Protein AF-A0A952ZHG7-F1 (afdb_monomer_lite)

Secondary structure (DSSP, 8-state):
-------HHHHHTTSSS--GGG--PPPTTHHHHHHHHTT---------HHHHHHHHHHHHHHTS-HHHHHHHHHHHHHHHHHHHHHHHHHHTT-TT--TT-PPPPPPPP-----------------------

Foldseek 3Di:
DDDDDPDPVCVVVVVPPVDPVPDDDDDPCVVVVVCVVVVHDDDDDDDDPVVLVVLCVVCVVVVHHSVVVVVVVVVVVVVVVVVVVVVVVVVVPPPPPPPDDDDDDDDDDDDDDDDDDDDDDDDDDDDDDDDD

Sequence (132 aa):
MDKISGTEDAWDTRQIGADEEYVARVAPNLEQQIDESLGLQMISIRLDRTLIEAFKAIGKFHGIGYQPLMRDVLKRFAERELLGIVQGLVAGQNPDDEPGAPVPPPPAAKRVRKDAAPRAGGRKPQGVKKAA

pLDDT: mean 75.93, std 20.27, range [39.66, 97.5]

Structure (mmCIF, N/CA/C/O backbone):
data_AF-A0A952ZHG7-F1
#
_entry.id   AF-A0A952ZHG7-F1
#
loop_
_atom_site.group_PDB
_atom_site.id
_atom_site.type_symbol
_atom_site.label_atom_id
_atom_site.label_alt_id
_atom_site.label_comp_id
_atom_site.label_asym_id
_atom_site.label_entity_id
_atom_site.label_seq_id
_atom_site.pdbx_PDB_ins_code
_atom_site.Cartn_x
_atom_site.Cartn_y
_atom_site.Cartn_z
_atom_site.occupancy
_atom_site.B_iso_or_equiv
_atom_site.auth_seq_id
_atom_site.auth_comp_id
_atom_site.auth_asym_id
_atom_site.auth_atom_id
_atom_site.pdbx_PDB_model_num
ATOM 1 N N . MET A 1 1 ? -34.878 -12.621 31.732 1.00 43.84 1 MET A N 1
ATOM 2 C CA . MET A 1 1 ? -34.019 -12.099 30.653 1.00 43.84 1 MET A CA 1
ATOM 3 C C . MET A 1 1 ? -34.893 -11.265 29.741 1.00 43.84 1 MET A C 1
ATOM 5 O O . MET A 1 1 ? -35.584 -11.822 28.893 1.00 43.84 1 MET A O 1
ATOM 9 N N . ASP A 1 2 ? -34.931 -9.958 29.978 1.00 62.38 2 ASP A N 1
ATOM 10 C CA . ASP A 1 2 ? -35.610 -9.022 29.086 1.00 62.38 2 ASP A CA 1
ATOM 11 C C . ASP A 1 2 ? -34.773 -8.850 27.819 1.00 62.38 2 ASP A C 1
ATOM 13 O O . ASP A 1 2 ? -33.568 -8.608 27.864 1.00 62.38 2 ASP A O 1
ATOM 17 N N . LYS A 1 3 ? -35.407 -9.070 26.670 1.00 69.81 3 LYS A N 1
ATOM 18 C CA . LYS A 1 3 ? -34.766 -8.995 25.361 1.00 69.81 3 LYS A CA 1
ATOM 19 C C . LYS A 1 3 ? -34.649 -7.524 24.963 1.00 69.81 3 LYS A C 1
ATOM 21 O O . LYS A 1 3 ? -35.656 -6.908 24.629 1.00 69.81 3 LYS A O 1
ATOM 26 N N . ILE A 1 4 ? -33.436 -6.977 24.984 1.00 71.69 4 ILE A N 1
ATOM 27 C CA . ILE A 1 4 ? -33.162 -5.616 24.504 1.00 71.69 4 ILE A CA 1
ATOM 28 C C . ILE A 1 4 ? -33.282 -5.620 22.972 1.00 71.69 4 ILE A C 1
ATOM 30 O O . ILE A 1 4 ? -32.664 -6.445 22.294 1.00 71.69 4 ILE A O 1
ATOM 34 N N . SER A 1 5 ? -34.116 -4.744 22.410 1.00 69.88 5 SER A N 1
ATOM 35 C CA . SER A 1 5 ? -34.221 -4.570 20.960 1.00 69.88 5 SER A CA 1
ATOM 36 C C . SER A 1 5 ? -32.965 -3.878 20.432 1.00 69.88 5 SER A C 1
ATOM 38 O O . SER A 1 5 ? -32.560 -2.845 20.957 1.00 69.88 5 SER A O 1
ATOM 40 N N . GLY A 1 6 ? -32.349 -4.432 19.384 1.00 78.75 6 GLY A N 1
ATOM 41 C CA . GLY A 1 6 ? -31.162 -3.867 18.726 1.00 78.75 6 GLY A CA 1
ATOM 42 C C . GLY A 1 6 ? -31.466 -2.631 17.872 1.00 78.75 6 GLY A C 1
ATOM 43 O O . GLY A 1 6 ? -31.153 -2.613 16.688 1.00 78.75 6 GLY A O 1
ATOM 44 N N . THR A 1 7 ? -32.144 -1.643 18.450 1.00 83.88 7 THR A N 1
ATOM 45 C CA . THR A 1 7 ? -32.464 -0.336 17.858 1.00 83.88 7 THR A CA 1
ATOM 46 C C . THR A 1 7 ? -31.278 0.630 17.980 1.00 83.88 7 THR A C 1
ATOM 48 O O . THR A 1 7 ? -30.480 0.501 18.904 1.00 83.88 7 THR A O 1
ATOM 51 N N . GLU A 1 8 ? -31.164 1.611 17.077 1.00 78.94 8 GLU A N 1
ATOM 52 C CA . GLU A 1 8 ? -30.072 2.611 17.077 1.00 78.94 8 GLU A CA 1
ATOM 53 C C . GLU A 1 8 ? -29.992 3.390 18.402 1.00 78.94 8 GLU A C 1
ATOM 55 O O . GLU A 1 8 ? -28.921 3.470 19.002 1.00 78.94 8 GLU A O 1
ATOM 60 N N . ASP A 1 9 ? -31.137 3.813 18.947 1.00 83.31 9 ASP A N 1
ATOM 61 C CA . ASP A 1 9 ? -31.219 4.493 20.249 1.00 83.31 9 ASP A CA 1
ATOM 62 C C . ASP A 1 9 ? -30.607 3.677 21.407 1.00 83.31 9 ASP A C 1
ATOM 64 O O . ASP A 1 9 ? -30.088 4.243 22.372 1.00 83.31 9 ASP A O 1
ATOM 68 N N . ALA A 1 10 ? -30.637 2.339 21.339 1.00 82.00 10 ALA A N 1
ATOM 69 C CA . ALA A 1 10 ? -30.064 1.479 22.377 1.00 82.00 10 ALA A CA 1
ATOM 70 C C . ALA A 1 10 ? -28.523 1.499 22.355 1.00 82.00 10 ALA A C 1
ATOM 72 O O . ALA A 1 10 ? -27.892 1.387 23.411 1.00 82.00 10 ALA A O 1
ATOM 73 N N . TRP A 1 11 ? -27.911 1.681 21.177 1.00 82.06 11 TRP A N 1
ATOM 74 C CA . TRP A 1 11 ? -26.464 1.885 21.036 1.00 82.06 11 TRP A CA 1
ATOM 75 C C . TRP A 1 11 ? -26.049 3.265 21.556 1.00 82.06 11 TRP A C 1
ATOM 77 O O . TRP A 1 11 ? -25.103 3.361 22.340 1.00 82.06 11 TRP A O 1
ATOM 87 N N . ASP A 1 12 ? -26.787 4.318 21.189 1.00 84.44 12 ASP A N 1
ATOM 88 C CA . ASP A 1 12 ? -26.479 5.700 21.587 1.00 84.44 12 ASP A CA 1
ATOM 89 C C . ASP A 1 12 ? -26.633 5.926 23.095 1.00 84.44 12 ASP A C 1
ATOM 91 O O . ASP A 1 12 ? -25.839 6.630 23.726 1.00 84.44 12 ASP A O 1
ATOM 95 N N . THR A 1 13 ? -27.616 5.265 23.707 1.00 86.19 13 THR A N 1
ATOM 96 C CA . THR A 1 13 ? -27.825 5.286 25.163 1.00 86.19 13 THR A CA 1
ATOM 97 C C . THR A 1 13 ? -26.928 4.311 25.924 1.00 86.19 13 THR A C 1
ATOM 99 O O . THR A 1 13 ? -27.016 4.243 27.151 1.00 86.19 13 THR A O 1
ATOM 102 N N . ARG A 1 14 ? -26.040 3.581 25.229 1.00 81.75 14 ARG A N 1
ATOM 103 C CA . ARG A 1 14 ? -25.137 2.569 25.802 1.00 81.75 14 ARG A CA 1
ATOM 104 C C . ARG A 1 14 ? -25.852 1.434 26.544 1.00 81.75 14 ARG A C 1
ATOM 106 O O . ARG A 1 14 ? -25.250 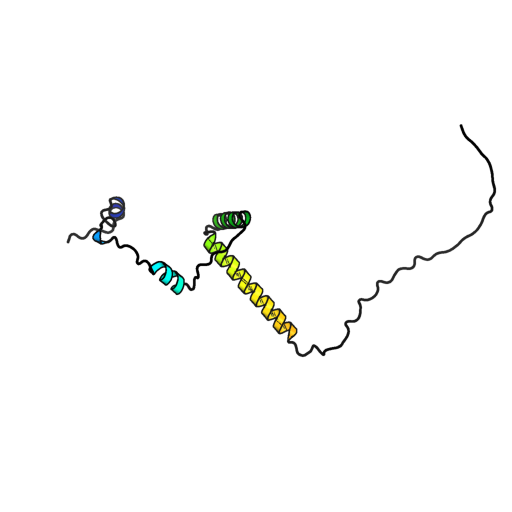0.781 27.391 1.00 81.75 14 ARG A O 1
ATOM 113 N N . GLN A 1 15 ? -27.115 1.160 26.218 1.00 82.88 15 GLN A N 1
ATOM 114 C CA . GLN A 1 15 ? -27.820 -0.023 26.729 1.00 82.88 15 GLN A CA 1
ATOM 115 C C . GLN A 1 15 ? -27.238 -1.326 26.167 1.00 82.88 15 GLN A C 1
ATOM 117 O O . GLN A 1 15 ? -27.389 -2.384 26.771 1.00 82.88 15 GLN A O 1
ATOM 122 N N . ILE A 1 16 ? -26.555 -1.246 25.025 1.00 80.75 16 ILE A N 1
ATOM 123 C CA . ILE A 1 16 ? -25.809 -2.338 24.399 1.00 80.75 16 ILE A CA 1
ATOM 124 C C . ILE A 1 16 ? -24.360 -1.905 24.153 1.00 80.75 16 ILE A C 1
ATOM 126 O O . ILE A 1 16 ? -24.083 -0.745 23.855 1.00 80.75 16 ILE A O 1
ATOM 130 N N . GLY A 1 17 ? -23.421 -2.840 24.320 1.00 78.25 17 GLY A N 1
ATOM 131 C CA . GLY A 1 17 ? -21.989 -2.622 24.074 1.00 78.25 17 GLY A CA 1
ATOM 132 C C . GLY A 1 17 ? -21.193 -1.951 25.203 1.00 78.25 17 GLY A C 1
ATOM 133 O O . GLY A 1 17 ? -19.980 -1.826 25.066 1.00 78.25 17 GLY A O 1
ATOM 134 N N . ALA A 1 18 ? -21.831 -1.543 26.306 1.00 83.38 18 ALA A N 1
ATOM 135 C CA . ALA A 1 18 ? -21.153 -0.960 27.476 1.00 83.38 18 ALA A CA 1
ATOM 136 C C . ALA A 1 18 ? -21.041 -1.910 28.679 1.00 83.38 18 ALA A C 1
ATOM 138 O O . ALA A 1 18 ? -20.554 -1.511 29.734 1.00 83.38 18 ALA A O 1
ATOM 139 N N . ASP A 1 19 ? -21.505 -3.145 28.526 1.00 82.81 19 ASP A N 1
ATOM 140 C CA . ASP A 1 19 ? -21.446 -4.159 29.568 1.00 82.81 19 ASP A CA 1
ATOM 141 C C . ASP A 1 19 ? -20.048 -4.800 29.609 1.00 82.81 19 ASP A C 1
ATOM 143 O O . ASP A 1 19 ? -19.548 -5.314 28.602 1.00 82.81 19 ASP A O 1
ATOM 147 N N . GLU A 1 20 ? -19.417 -4.733 30.785 1.00 80.69 20 GLU A N 1
ATOM 148 C CA . GLU A 1 20 ? -18.072 -5.248 31.051 1.00 80.69 20 GLU A CA 1
ATOM 149 C C . GLU A 1 20 ? -17.968 -6.763 30.825 1.00 80.69 20 GLU A C 1
ATOM 151 O O . GLU A 1 20 ? -16.887 -7.240 30.482 1.00 80.69 20 GLU A O 1
ATOM 156 N N . GLU A 1 21 ? -19.074 -7.514 30.929 1.00 82.00 21 GLU A N 1
ATOM 157 C CA . GLU A 1 21 ? -19.104 -8.961 30.665 1.00 82.00 21 GLU A CA 1
ATOM 158 C C . GLU A 1 21 ? -18.685 -9.301 29.222 1.00 82.00 21 GLU A C 1
ATOM 160 O O . GLU A 1 21 ? -18.096 -10.353 28.967 1.00 82.00 21 GLU A O 1
ATOM 165 N N . TYR A 1 22 ? -18.915 -8.386 28.275 1.00 80.06 22 TYR A N 1
ATOM 166 C CA . TYR A 1 22 ? -18.576 -8.568 26.859 1.00 80.06 22 TYR A CA 1
ATOM 167 C C . TYR A 1 22 ? -17.248 -7.902 26.464 1.00 80.06 22 TYR A C 1
ATOM 169 O O . TYR A 1 22 ? -16.855 -7.943 25.294 1.00 80.06 22 TYR A O 1
ATOM 177 N N . VAL A 1 23 ? -16.530 -7.301 27.419 1.00 81.94 23 VAL A N 1
ATOM 178 C CA . VAL A 1 23 ? -15.227 -6.668 27.190 1.00 81.94 23 VAL A CA 1
ATOM 179 C C . VAL A 1 23 ? -14.116 -7.692 27.419 1.00 81.94 23 VAL A C 1
ATOM 181 O O . VAL A 1 23 ? -13.713 -7.971 28.544 1.00 81.94 23 VAL A O 1
ATOM 184 N N . ALA A 1 24 ? -13.563 -8.233 26.334 1.00 81.12 24 ALA A N 1
ATOM 185 C CA . ALA A 1 24 ? -12.407 -9.125 26.393 1.00 81.12 24 ALA A CA 1
ATOM 186 C C . ALA A 1 24 ? -11.143 -8.432 25.871 1.00 81.12 24 ALA A C 1
ATOM 188 O O . ALA A 1 24 ? -11.132 -7.834 24.792 1.00 81.12 24 ALA A O 1
ATOM 189 N N . ARG A 1 25 ? -10.035 -8.558 26.613 1.00 82.19 25 ARG A N 1
ATOM 190 C CA . ARG A 1 25 ? -8.721 -8.163 26.096 1.00 82.19 25 ARG A CA 1
ATOM 191 C C . ARG A 1 25 ? -8.343 -9.110 24.961 1.00 82.19 25 ARG A C 1
ATOM 193 O O . ARG A 1 25 ? -8.329 -10.326 25.138 1.00 82.19 25 ARG A O 1
ATOM 200 N N . VAL A 1 26 ? -7.986 -8.533 23.819 1.00 83.50 26 VAL A N 1
ATOM 201 C CA . VAL A 1 26 ? -7.480 -9.285 22.670 1.00 83.50 26 VAL A CA 1
ATOM 202 C C . VAL A 1 26 ? -6.259 -10.114 23.077 1.00 83.50 26 VAL A C 1
ATOM 204 O O . VAL A 1 26 ? -5.386 -9.634 23.809 1.00 83.50 26 VAL A O 1
ATOM 207 N N . ALA A 1 27 ? -6.204 -11.362 22.605 1.00 87.56 27 ALA A N 1
ATOM 208 C CA . ALA A 1 27 ? -5.064 -12.235 22.839 1.00 87.56 27 ALA A CA 1
ATOM 209 C C . ALA A 1 27 ? -3.785 -11.597 22.262 1.00 87.56 27 ALA A C 1
ATOM 211 O O . ALA A 1 27 ? -3.807 -11.085 21.142 1.00 87.56 27 ALA A O 1
ATOM 212 N N . PRO A 1 28 ? -2.654 -11.642 22.985 1.00 80.69 28 PRO A N 1
ATOM 213 C CA . PRO A 1 28 ? -1.434 -10.942 22.583 1.00 80.69 28 PRO A CA 1
ATOM 214 C C . PRO A 1 28 ? -0.837 -11.436 21.255 1.00 80.69 28 PRO A C 1
ATOM 216 O O . PRO A 1 28 ? -0.035 -10.730 20.657 1.00 80.69 28 PRO A O 1
ATOM 219 N N . ASN A 1 29 ? -1.219 -12.627 20.785 1.00 88.06 29 ASN A N 1
ATOM 220 C CA . ASN A 1 29 ? -0.766 -13.213 19.523 1.00 88.06 29 ASN A CA 1
ATOM 221 C C . ASN A 1 29 ? -1.768 -13.058 18.367 1.00 88.06 29 ASN A C 1
ATOM 223 O O . ASN A 1 29 ? -1.468 -13.503 17.262 1.00 88.06 29 ASN A O 1
ATOM 227 N N . LEU A 1 30 ? -2.946 -12.464 18.593 1.00 88.75 30 LEU A N 1
ATOM 228 C CA . LEU A 1 30 ? -3.967 -12.374 17.548 1.00 88.75 30 LEU A CA 1
ATOM 229 C C . LEU A 1 30 ? -3.474 -11.546 16.354 1.00 88.75 30 LEU A C 1
ATOM 231 O O . LEU A 1 30 ? -3.719 -11.917 15.214 1.00 88.75 30 LEU A O 1
ATOM 235 N N . GLU A 1 31 ? -2.734 -10.465 16.609 1.00 85.31 31 GLU A N 1
ATOM 236 C CA . GLU A 1 31 ? -2.141 -9.629 15.558 1.00 85.31 31 GLU A CA 1
ATOM 237 C C . GLU A 1 31 ? -1.188 -10.437 14.662 1.00 85.31 31 GLU A C 1
ATOM 239 O O . GLU A 1 31 ? -1.298 -10.384 13.441 1.00 85.31 31 GLU A O 1
ATOM 244 N N . GLN A 1 32 ? -0.339 -11.280 15.259 1.00 87.25 32 GLN A N 1
ATOM 245 C CA . GLN A 1 32 ? 0.553 -12.171 14.511 1.00 87.25 32 GLN A CA 1
ATOM 246 C C . GLN A 1 32 ? -0.215 -13.219 13.700 1.00 87.25 32 GLN A C 1
ATOM 248 O O . GLN A 1 32 ? 0.143 -13.474 12.557 1.00 87.25 32 GLN A O 1
ATOM 253 N N . GLN A 1 33 ? -1.280 -13.805 14.260 1.00 90.00 33 GLN A N 1
ATOM 254 C CA . GLN A 1 33 ? -2.115 -14.771 13.534 1.00 90.00 33 GLN A CA 1
ATOM 255 C C . GLN A 1 33 ? -2.822 -14.126 12.337 1.00 90.00 33 GLN A C 1
ATOM 257 O O . GLN A 1 33 ? -2.943 -14.747 11.282 1.00 90.00 33 GLN A O 1
ATOM 262 N N . ILE A 1 34 ? -3.273 -12.876 12.486 1.00 90.94 34 ILE A N 1
ATOM 263 C CA . ILE A 1 34 ? -3.862 -12.104 11.390 1.00 90.94 34 ILE A CA 1
ATOM 264 C C . ILE A 1 34 ? -2.810 -11.868 10.306 1.00 90.94 34 ILE A C 1
ATOM 266 O O . ILE A 1 34 ? -3.063 -12.197 9.147 1.00 90.94 34 ILE A O 1
ATOM 270 N N . ASP A 1 35 ? -1.631 -11.364 10.672 1.00 90.00 35 ASP A N 1
ATOM 271 C CA . ASP A 1 35 ? -0.543 -11.121 9.724 1.00 90.00 35 ASP A CA 1
ATOM 272 C C . ASP A 1 35 ? -0.146 -12.405 8.979 1.00 90.00 35 ASP A C 1
ATOM 274 O O . ASP A 1 35 ? -0.070 -12.401 7.751 1.00 90.00 35 ASP A O 1
ATOM 278 N N . GLU A 1 36 ? 0.010 -13.525 9.689 1.00 90.81 36 GLU A N 1
ATOM 279 C CA . GLU A 1 36 ? 0.348 -14.827 9.104 1.00 90.81 36 GLU A CA 1
ATOM 280 C C . GLU A 1 36 ? -0.739 -15.328 8.145 1.00 90.81 36 GLU A C 1
ATOM 282 O O . GLU A 1 36 ? -0.435 -15.736 7.023 1.00 90.81 36 GLU A O 1
ATOM 287 N N . SER A 1 37 ? -2.016 -15.219 8.529 1.00 92.69 37 SER A N 1
ATOM 288 C CA . SER A 1 37 ? -3.142 -15.607 7.668 1.00 92.69 37 SER A CA 1
ATOM 289 C C . SER A 1 37 ? -3.223 -14.786 6.374 1.00 92.69 37 SER A C 1
ATOM 291 O O . SER A 1 37 ? -3.693 -15.281 5.350 1.00 92.69 37 SER A O 1
ATOM 293 N N . LEU A 1 38 ? -2.737 -13.540 6.408 1.00 90.44 38 LEU A N 1
ATOM 294 C CA . LEU A 1 38 ? -2.687 -12.626 5.267 1.00 90.44 38 LEU A CA 1
ATOM 295 C C . LEU A 1 38 ? -1.352 -12.693 4.504 1.00 90.44 38 LEU A C 1
ATOM 297 O O . LEU A 1 38 ? -1.193 -11.989 3.504 1.00 90.44 38 LEU A O 1
ATOM 301 N N . GLY A 1 39 ? -0.391 -13.507 4.957 1.00 90.56 39 GLY A N 1
ATOM 302 C CA . GLY A 1 39 ? 0.958 -13.577 4.391 1.00 90.56 39 GLY A CA 1
ATOM 303 C C . GLY A 1 39 ? 1.753 -12.274 4.543 1.00 90.56 39 GLY A C 1
ATOM 304 O O . GLY A 1 39 ? 2.602 -11.962 3.706 1.00 90.56 39 GLY A O 1
ATOM 305 N N . LEU A 1 40 ? 1.450 -11.476 5.568 1.00 90.38 40 LEU A N 1
ATOM 306 C CA . LEU A 1 40 ? 2.110 -10.210 5.856 1.00 90.38 40 LEU A CA 1
ATOM 307 C C . LEU A 1 40 ? 3.295 -10.428 6.797 1.00 90.38 40 LEU A C 1
ATOM 309 O O . LEU A 1 40 ? 3.218 -11.159 7.778 1.00 90.38 40 LEU A O 1
ATOM 313 N N . GLN A 1 41 ? 4.396 -9.738 6.510 1.00 88.88 41 GLN A N 1
ATOM 314 C CA . GLN A 1 41 ? 5.561 -9.700 7.380 1.00 88.88 41 GLN A CA 1
ATOM 315 C C . GLN A 1 41 ? 5.858 -8.257 7.771 1.00 88.88 41 GLN A C 1
ATOM 317 O O . GLN A 1 41 ? 5.998 -7.374 6.918 1.00 88.88 41 GLN A O 1
ATOM 322 N N . MET A 1 42 ? 6.001 -8.021 9.072 1.00 86.12 42 MET A N 1
ATOM 323 C CA . MET A 1 42 ? 6.449 -6.734 9.578 1.00 86.12 42 MET A CA 1
ATOM 324 C C . MET A 1 42 ? 7.926 -6.528 9.234 1.00 86.12 42 MET A C 1
ATOM 326 O O . MET A 1 42 ? 8.799 -7.269 9.687 1.00 86.12 42 MET A O 1
ATOM 330 N N . ILE A 1 43 ? 8.209 -5.496 8.442 1.00 88.75 43 ILE A N 1
ATOM 331 C CA . ILE A 1 43 ? 9.569 -5.069 8.115 1.00 88.75 43 ILE A CA 1
ATOM 332 C C . ILE A 1 43 ? 9.804 -3.646 8.616 1.00 88.75 43 ILE A C 1
ATOM 334 O O . ILE A 1 43 ? 8.932 -2.783 8.523 1.00 88.75 43 ILE A O 1
ATOM 338 N N . SER A 1 44 ? 11.008 -3.387 9.121 1.00 89.25 44 SER A N 1
ATOM 339 C CA . SER A 1 44 ? 11.458 -2.036 9.464 1.00 89.25 44 SER A CA 1
ATOM 340 C C . SER A 1 44 ? 12.321 -1.486 8.333 1.00 89.25 44 SER A C 1
ATOM 342 O O . SER A 1 44 ? 13.468 -1.901 8.175 1.00 89.25 44 SER A O 1
ATOM 344 N N . ILE A 1 45 ? 11.790 -0.540 7.556 1.00 90.12 45 ILE A N 1
ATOM 345 C CA . ILE A 1 45 ? 12.521 0.146 6.479 1.00 90.12 45 ILE A CA 1
ATOM 346 C C . ILE A 1 45 ? 12.617 1.648 6.758 1.00 90.12 45 ILE A C 1
ATOM 348 O O . ILE A 1 45 ? 11.716 2.242 7.349 1.00 90.12 45 ILE A O 1
ATOM 352 N N . ARG A 1 46 ? 13.714 2.278 6.326 1.00 93.81 46 ARG A N 1
ATOM 353 C CA . ARG A 1 46 ? 13.863 3.741 6.350 1.00 93.81 46 ARG A CA 1
ATOM 354 C C . ARG A 1 46 ? 13.504 4.299 4.978 1.00 93.81 46 ARG A C 1
ATOM 356 O O . ARG A 1 46 ? 14.012 3.812 3.975 1.00 93.81 46 ARG A O 1
ATOM 363 N N . LEU A 1 47 ? 12.657 5.323 4.947 1.00 93.25 47 LEU A N 1
ATOM 364 C CA . LEU A 1 47 ? 12.234 6.018 3.732 1.00 93.25 47 LEU A CA 1
ATOM 365 C C . LEU A 1 47 ? 12.493 7.517 3.874 1.00 93.25 47 LEU A C 1
ATOM 367 O O . LEU A 1 47 ? 12.493 8.049 4.987 1.00 93.25 47 LEU A O 1
ATOM 371 N N . ASP A 1 48 ? 12.693 8.191 2.744 1.00 96.75 48 ASP A N 1
ATOM 372 C CA . ASP A 1 48 ? 12.828 9.645 2.713 1.00 96.75 48 ASP A CA 1
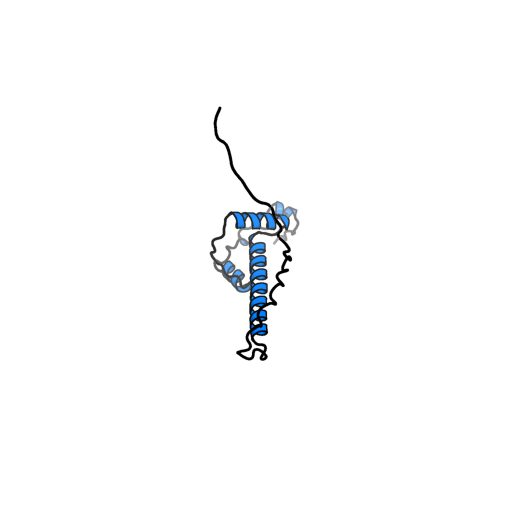ATOM 373 C C . ASP A 1 48 ? 11.530 10.330 3.178 1.00 96.75 48 ASP A C 1
ATOM 375 O O . ASP A 1 48 ? 10.421 9.875 2.882 1.00 96.75 48 ASP A O 1
ATOM 379 N N . ARG A 1 49 ? 11.657 11.442 3.911 1.00 96.94 49 ARG A N 1
ATOM 380 C CA . ARG A 1 49 ? 10.500 12.182 4.441 1.00 96.94 49 ARG A CA 1
ATOM 381 C C . ARG A 1 49 ? 9.603 12.713 3.326 1.00 96.94 49 ARG A C 1
ATOM 383 O O . ARG A 1 49 ? 8.386 12.569 3.418 1.00 96.94 49 ARG A O 1
ATOM 390 N N . THR A 1 50 ? 10.197 13.259 2.268 1.00 97.50 50 THR A N 1
ATOM 391 C CA . THR A 1 50 ? 9.465 13.802 1.116 1.00 97.50 50 THR A CA 1
ATOM 392 C C . THR A 1 50 ? 8.679 12.706 0.400 1.00 97.50 50 THR A C 1
ATOM 394 O O . THR A 1 50 ? 7.535 12.915 -0.003 1.00 97.50 50 THR A O 1
ATOM 397 N N . LEU A 1 51 ? 9.238 11.494 0.332 1.00 95.94 51 LEU A N 1
ATOM 398 C CA . LEU A 1 51 ? 8.566 10.336 -0.248 1.00 95.94 51 LEU A CA 1
ATOM 399 C C . LEU A 1 51 ? 7.345 9.914 0.584 1.00 95.94 51 LEU A C 1
ATOM 401 O O . LEU A 1 51 ? 6.277 9.653 0.032 1.00 95.94 51 LEU A O 1
ATOM 405 N N . ILE A 1 52 ? 7.473 9.881 1.915 1.00 95.50 52 ILE A N 1
ATOM 406 C CA . ILE A 1 52 ? 6.348 9.570 2.813 1.00 95.50 52 ILE A CA 1
ATOM 407 C C . ILE A 1 52 ? 5.224 10.604 2.650 1.00 95.50 52 ILE A C 1
ATOM 409 O O . ILE A 1 52 ? 4.046 10.241 2.613 1.00 95.50 52 ILE A O 1
ATOM 413 N N . GLU A 1 53 ? 5.569 11.887 2.549 1.00 97.19 53 GLU A N 1
ATOM 414 C CA . GLU A 1 53 ? 4.601 12.968 2.337 1.00 97.19 53 GLU A CA 1
ATOM 415 C C . GLU A 1 53 ? 3.885 12.843 0.989 1.00 97.19 53 GLU A C 1
ATOM 417 O O . GLU A 1 53 ? 2.657 12.957 0.943 1.00 97.19 53 GLU A O 1
ATOM 422 N N . ALA A 1 54 ? 4.612 12.508 -0.079 1.00 96.62 54 ALA A N 1
ATOM 423 C CA . ALA A 1 54 ? 4.029 12.252 -1.391 1.00 96.62 54 ALA A CA 1
ATOM 424 C C . ALA A 1 54 ? 3.016 11.095 -1.350 1.00 96.62 54 ALA A C 1
ATOM 426 O O . ALA A 1 54 ? 1.883 11.251 -1.805 1.00 96.62 54 ALA A O 1
ATOM 427 N N . PHE A 1 55 ? 3.359 9.963 -0.722 1.00 96.50 55 PHE A N 1
ATOM 428 C CA . PHE A 1 55 ? 2.423 8.842 -0.566 1.00 96.50 55 PHE A CA 1
ATOM 429 C C . PHE A 1 55 ? 1.184 9.213 0.252 1.00 96.50 55 PHE A C 1
ATOM 431 O O . PHE A 1 55 ? 0.081 8.770 -0.066 1.00 96.50 55 PHE A O 1
ATOM 438 N N . LYS A 1 56 ? 1.330 10.048 1.287 1.00 96.12 56 LYS A N 1
ATOM 439 C CA . LYS A 1 56 ? 0.183 10.561 2.051 1.00 96.12 56 LYS A CA 1
ATOM 440 C C . LYS A 1 56 ? -0.716 11.452 1.197 1.00 96.12 56 LYS A C 1
ATOM 442 O O . LYS A 1 56 ? -1.934 11.338 1.306 1.00 96.12 56 LYS A O 1
ATOM 447 N N . ALA A 1 57 ? -0.145 12.320 0.364 1.00 96.56 57 ALA A N 1
ATOM 448 C CA . ALA A 1 57 ? -0.912 13.187 -0.527 1.00 96.56 57 ALA A CA 1
ATOM 449 C C . ALA A 1 57 ? -1.676 12.380 -1.590 1.00 96.56 57 ALA A C 1
ATOM 451 O O . ALA A 1 57 ? -2.880 12.572 -1.756 1.00 96.56 57 ALA A O 1
ATOM 452 N N . ILE A 1 58 ? -1.003 11.423 -2.236 1.00 96.25 58 ILE A N 1
ATOM 453 C CA . ILE A 1 58 ? -1.611 10.524 -3.228 1.00 96.25 58 ILE A CA 1
ATOM 454 C C . ILE A 1 58 ? -2.715 9.684 -2.576 1.00 96.25 58 ILE A C 1
ATOM 456 O O . ILE A 1 58 ? -3.825 9.610 -3.097 1.00 96.25 58 ILE A O 1
ATOM 460 N N . GLY A 1 59 ? -2.451 9.107 -1.401 1.00 95.69 59 GLY A N 1
ATOM 461 C CA . GLY A 1 59 ? -3.444 8.326 -0.666 1.00 95.69 59 GLY A CA 1
ATOM 462 C C . GLY A 1 59 ? -4.708 9.130 -0.355 1.00 95.69 59 GLY A C 1
ATOM 463 O O . GLY A 1 59 ? -5.812 8.677 -0.646 1.00 95.69 59 GLY A O 1
ATOM 464 N N . LYS A 1 60 ? -4.554 10.369 0.135 1.00 95.75 60 LYS A N 1
ATOM 465 C CA . LYS A 1 60 ? -5.686 11.281 0.373 1.00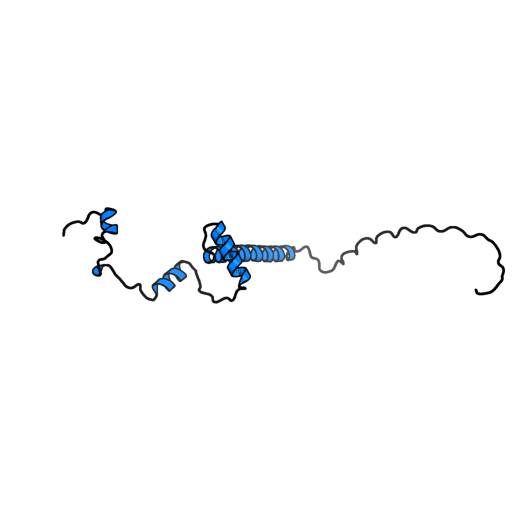 95.75 60 LYS A CA 1
ATOM 466 C C . LYS A 1 60 ? -6.504 11.537 -0.890 1.00 95.75 60 LYS A C 1
ATOM 468 O O . LYS A 1 60 ? -7.726 11.528 -0.815 1.00 95.75 60 LYS A O 1
ATOM 473 N N . PHE A 1 61 ? -5.847 11.749 -2.029 1.00 95.38 61 PHE A N 1
ATOM 474 C CA . PHE A 1 61 ? -6.529 11.989 -3.300 1.00 95.38 61 PHE A CA 1
ATOM 475 C C . PHE A 1 61 ? -7.340 10.771 -3.771 1.00 95.38 61 PHE A C 1
ATOM 477 O O . PHE A 1 61 ? -8.464 10.923 -4.235 1.00 95.38 61 PHE A O 1
ATOM 484 N N . HIS A 1 62 ? -6.801 9.562 -3.605 1.00 93.06 62 HIS A N 1
ATOM 485 C CA . HIS A 1 62 ? -7.468 8.317 -3.998 1.00 93.06 62 HIS A CA 1
ATOM 486 C C . HIS A 1 62 ? -8.410 7.738 -2.926 1.00 93.06 62 HIS A C 1
ATOM 488 O O . HIS A 1 62 ? -9.017 6.696 -3.159 1.00 93.06 62 HIS A O 1
ATOM 494 N N . GLY A 1 63 ? -8.528 8.374 -1.755 1.00 94.56 63 GLY A N 1
ATOM 495 C CA . GLY A 1 63 ? -9.339 7.872 -0.640 1.00 94.56 63 GLY A CA 1
ATOM 496 C C . GLY A 1 63 ? -8.781 6.608 0.028 1.00 94.56 63 GLY A C 1
ATOM 497 O O . GLY A 1 63 ? -9.526 5.879 0.675 1.00 94.56 63 GLY A O 1
ATOM 498 N N . ILE A 1 64 ? -7.480 6.336 -0.118 1.00 94.50 64 ILE A N 1
ATOM 499 C CA . ILE A 1 64 ? -6.806 5.157 0.443 1.00 94.50 64 ILE A CA 1
ATOM 500 C C . ILE A 1 64 ? -5.695 5.564 1.414 1.00 94.50 64 ILE A C 1
ATOM 502 O O . ILE A 1 64 ? -5.041 6.596 1.270 1.00 94.50 64 ILE A O 1
ATOM 506 N N . GLY A 1 65 ? -5.438 4.733 2.423 1.00 93.00 65 GLY A N 1
ATOM 507 C CA . GLY A 1 65 ? -4.310 4.955 3.326 1.00 93.00 65 GLY A CA 1
ATOM 508 C C . GLY A 1 65 ? -2.964 4.872 2.594 1.00 93.00 65 GLY A C 1
ATOM 509 O O . GLY A 1 65 ? -2.793 4.085 1.662 1.00 93.00 65 GLY A O 1
ATOM 510 N N . TYR A 1 66 ? -1.968 5.628 3.064 1.00 95.06 66 TYR A N 1
ATOM 511 C CA . TYR A 1 66 ? -0.628 5.617 2.463 1.00 95.06 66 TYR A CA 1
ATOM 512 C C . TYR A 1 66 ? 0.078 4.255 2.603 1.00 95.06 66 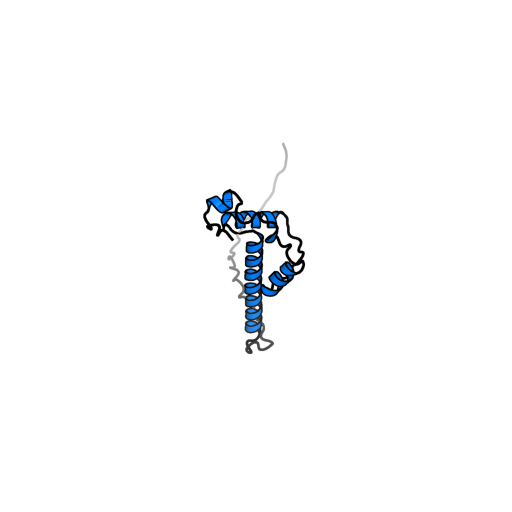TYR A C 1
ATOM 514 O O . TYR A 1 66 ? 0.837 3.876 1.719 1.00 95.06 66 TYR A O 1
ATOM 522 N N . GLN A 1 67 ? -0.178 3.500 3.682 1.00 92.38 67 GLN A N 1
ATOM 523 C CA . GLN A 1 67 ? 0.407 2.167 3.887 1.00 92.38 67 GLN A CA 1
ATOM 524 C C . GLN A 1 67 ? -0.162 1.120 2.906 1.00 92.38 67 GLN A C 1
ATOM 526 O O . GLN A 1 67 ? 0.640 0.442 2.264 1.00 92.38 67 GLN A O 1
ATOM 531 N N . PRO A 1 68 ? -1.498 0.983 2.723 1.00 92.88 68 PRO A N 1
ATOM 532 C CA . PRO A 1 68 ? -2.061 0.180 1.633 1.00 92.88 68 PRO A CA 1
ATOM 533 C C . PRO A 1 68 ? -1.523 0.566 0.252 1.00 92.88 68 PRO A C 1
ATOM 535 O O . PRO A 1 68 ? -1.102 -0.311 -0.496 1.00 92.88 68 PRO A O 1
ATOM 538 N N . LEU A 1 69 ? -1.471 1.869 -0.051 1.00 95.38 69 LEU A N 1
ATOM 539 C CA . LEU A 1 69 ? -0.932 2.374 -1.315 1.00 95.38 69 LEU A CA 1
ATOM 540 C C . LEU A 1 69 ? 0.527 1.951 -1.515 1.00 95.38 69 LEU A C 1
ATOM 542 O O . LEU A 1 69 ? 0.893 1.456 -2.575 1.00 95.38 69 LEU A O 1
ATOM 546 N N . MET A 1 70 ? 1.360 2.125 -0.492 1.00 94.44 70 MET A N 1
ATOM 547 C CA . MET A 1 70 ? 2.773 1.765 -0.552 1.00 94.44 70 MET A CA 1
ATOM 548 C C . MET A 1 70 ? 2.959 0.266 -0.803 1.00 94.44 70 MET A C 1
ATOM 550 O O . MET A 1 70 ? 3.776 -0.108 -1.640 1.00 94.44 70 MET A O 1
ATOM 554 N N . ARG A 1 71 ? 2.169 -0.592 -0.142 1.00 92.50 71 ARG A N 1
ATOM 555 C CA . ARG A 1 71 ? 2.183 -2.044 -0.384 1.00 92.50 71 ARG A CA 1
ATOM 556 C C . ARG A 1 71 ? 1.840 -2.390 -1.833 1.00 92.50 71 ARG A C 1
ATOM 558 O O . ARG A 1 71 ? 2.559 -3.168 -2.453 1.00 92.50 71 ARG A O 1
ATOM 565 N N . ASP A 1 72 ? 0.784 -1.792 -2.378 1.00 94.62 72 ASP A N 1
ATOM 566 C CA . ASP A 1 72 ? 0.353 -2.025 -3.761 1.00 94.62 72 ASP A CA 1
ATOM 567 C C . ASP A 1 72 ? 1.407 -1.559 -4.779 1.00 94.62 72 ASP A C 1
ATOM 569 O O . ASP A 1 72 ? 1.761 -2.296 -5.698 1.00 94.62 72 ASP A O 1
ATOM 573 N N . VAL A 1 73 ? 1.993 -0.375 -4.578 1.00 94.69 73 VAL A N 1
ATOM 574 C CA . VAL A 1 73 ? 3.049 0.156 -5.454 1.00 94.69 73 VAL A CA 1
ATOM 575 C C . VAL A 1 73 ? 4.295 -0.733 -5.439 1.00 94.69 73 VAL A C 1
ATOM 577 O O . VAL A 1 73 ? 4.811 -1.065 -6.506 1.00 94.69 73 VAL A O 1
ATOM 580 N N . LEU A 1 74 ? 4.758 -1.156 -4.257 1.00 94.56 74 LEU A N 1
ATOM 581 C CA . LEU A 1 74 ? 5.919 -2.044 -4.132 1.00 94.56 74 LEU A CA 1
ATOM 582 C C . LEU A 1 74 ? 5.668 -3.405 -4.793 1.00 94.56 74 LEU A C 1
ATOM 584 O O . LEU A 1 74 ? 6.544 -3.912 -5.492 1.00 94.56 74 LEU A O 1
ATOM 588 N N . LYS A 1 75 ? 4.463 -3.965 -4.629 1.00 94.94 75 LYS A N 1
ATOM 589 C CA . LYS A 1 75 ? 4.064 -5.219 -5.276 1.00 94.94 75 LYS A CA 1
ATOM 590 C C . LYS A 1 75 ? 4.087 -5.095 -6.801 1.00 94.94 75 LYS A C 1
ATOM 592 O O . LYS A 1 75 ? 4.752 -5.884 -7.465 1.00 94.94 75 LYS A O 1
ATOM 597 N N . ARG A 1 76 ? 3.423 -4.073 -7.352 1.00 95.94 76 ARG A N 1
ATOM 598 C CA . ARG A 1 76 ? 3.361 -3.836 -8.806 1.00 95.94 76 ARG A CA 1
ATOM 599 C C . ARG A 1 76 ? 4.738 -3.613 -9.417 1.00 95.94 76 ARG A C 1
ATOM 601 O O . ARG A 1 76 ? 4.986 -4.052 -10.537 1.00 95.94 76 ARG A O 1
ATOM 608 N N . PHE A 1 77 ? 5.615 -2.912 -8.700 1.00 96.50 77 PHE A N 1
ATOM 609 C CA . PHE A 1 77 ? 6.997 -2.729 -9.122 1.00 96.50 77 PHE A CA 1
ATOM 610 C C . PHE A 1 77 ? 7.728 -4.075 -9.188 1.00 96.50 77 PHE A C 1
ATOM 612 O O . PHE A 1 77 ? 8.232 -4.434 -10.247 1.00 96.50 77 PHE A O 1
ATOM 619 N N . ALA A 1 78 ? 7.708 -4.857 -8.105 1.00 96.19 78 ALA A N 1
ATOM 620 C CA . ALA A 1 78 ? 8.393 -6.148 -8.047 1.00 96.19 78 ALA A CA 1
ATOM 621 C C . ALA A 1 78 ? 7.902 -7.136 -9.122 1.00 96.19 78 ALA A C 1
ATOM 623 O O . ALA A 1 78 ? 8.717 -7.780 -9.778 1.00 96.19 78 ALA A O 1
ATOM 624 N N . GLU A 1 79 ? 6.586 -7.225 -9.341 1.00 96.12 79 GLU A N 1
ATOM 625 C CA . GLU A 1 79 ? 5.995 -8.087 -10.373 1.00 96.12 79 GLU A CA 1
ATOM 626 C C . GLU A 1 79 ? 6.483 -7.721 -11.780 1.00 96.12 79 GLU A C 1
ATOM 628 O O . GLU A 1 79 ? 6.818 -8.602 -12.575 1.00 96.12 79 GLU A O 1
ATOM 633 N N . ARG A 1 80 ? 6.555 -6.421 -12.092 1.00 96.75 80 ARG A N 1
ATOM 634 C CA . ARG A 1 80 ? 7.016 -5.951 -13.404 1.00 96.75 80 ARG A CA 1
ATOM 635 C C . ARG A 1 80 ? 8.512 -6.136 -13.608 1.00 96.75 80 ARG A C 1
ATOM 637 O O . ARG A 1 80 ? 8.906 -6.584 -14.681 1.00 96.75 80 ARG A O 1
ATOM 644 N N . GLU A 1 81 ? 9.328 -5.828 -12.604 1.00 96.81 81 GLU A N 1
ATOM 645 C CA . GLU A 1 81 ? 10.781 -6.008 -12.697 1.00 96.81 81 GLU A CA 1
ATOM 646 C C . GLU A 1 81 ? 11.147 -7.486 -12.852 1.00 96.81 81 GLU A C 1
ATOM 648 O O . GLU A 1 81 ? 11.959 -7.838 -13.706 1.00 96.81 81 GLU A O 1
ATOM 653 N N . LEU A 1 82 ? 10.489 -8.374 -12.097 1.00 95.31 82 LEU A N 1
ATOM 654 C CA . LEU A 1 82 ? 10.703 -9.812 -12.228 1.00 95.31 82 LEU A CA 1
ATOM 655 C C . LEU A 1 82 ? 10.332 -10.311 -13.630 1.00 95.31 82 LEU A C 1
ATOM 657 O O . LEU A 1 82 ? 11.087 -11.077 -14.228 1.00 95.31 82 LEU A O 1
ATOM 661 N N . LEU A 1 83 ? 9.204 -9.848 -14.179 1.00 94.19 83 LEU A N 1
ATOM 662 C CA . LEU A 1 83 ? 8.802 -10.182 -15.544 1.00 94.19 83 LEU A CA 1
ATOM 663 C C . LEU A 1 83 ? 9.846 -9.719 -16.572 1.00 94.19 83 LEU A C 1
ATOM 665 O O . LEU A 1 83 ? 10.199 -10.489 -17.463 1.00 94.19 83 LEU A O 1
ATOM 669 N N . GLY A 1 84 ? 10.362 -8.495 -16.434 1.00 93.94 84 GLY A N 1
ATOM 670 C CA . GLY A 1 84 ? 11.403 -7.960 -17.314 1.00 93.94 84 GLY A CA 1
ATOM 671 C C . GLY A 1 84 ? 12.697 -8.776 -17.265 1.00 93.94 84 GLY A C 1
ATOM 672 O O . GLY A 1 84 ? 13.261 -9.102 -18.310 1.00 93.94 84 GLY A O 1
ATOM 673 N N . ILE A 1 85 ? 13.129 -9.182 -16.066 1.00 94.25 85 ILE A N 1
ATOM 674 C CA . ILE A 1 85 ? 14.307 -10.041 -15.876 1.00 94.25 85 ILE A CA 1
ATOM 675 C C . ILE A 1 85 ? 14.113 -11.390 -16.582 1.00 94.25 85 ILE A C 1
ATOM 677 O O . ILE A 1 85 ? 14.983 -11.816 -17.341 1.00 94.25 85 ILE A O 1
ATOM 681 N N . VAL A 1 86 ? 12.963 -12.044 -16.381 1.00 94.00 86 VAL A N 1
ATOM 682 C CA . VAL A 1 86 ? 12.649 -13.339 -17.013 1.00 94.00 86 VAL A CA 1
ATOM 683 C C . VAL A 1 86 ? 12.620 -13.221 -18.537 1.00 94.00 86 VAL A C 1
ATOM 685 O O . VAL A 1 86 ? 13.185 -14.066 -19.227 1.00 94.00 86 VAL A O 1
ATOM 688 N N . GLN A 1 87 ? 12.014 -12.164 -19.078 1.00 92.00 87 GLN A N 1
ATOM 689 C CA . GLN A 1 87 ? 11.988 -11.926 -20.523 1.00 92.00 87 GLN A CA 1
ATOM 690 C C . GLN A 1 87 ? 13.393 -11.716 -21.099 1.00 92.00 87 GLN A C 1
ATOM 692 O O . GLN A 1 87 ? 13.704 -12.273 -22.150 1.00 92.00 87 GLN A O 1
ATOM 697 N N . GLY A 1 88 ? 14.256 -10.971 -20.402 1.00 88.69 88 GLY A N 1
ATOM 698 C CA . GLY A 1 88 ? 15.653 -10.792 -20.800 1.00 88.69 88 GLY A CA 1
ATOM 699 C C . GLY A 1 88 ? 16.448 -12.101 -20.797 1.00 88.69 88 GLY A C 1
ATOM 700 O O . GLY A 1 88 ? 17.203 -12.362 -21.731 1.00 88.69 88 GLY A O 1
ATOM 701 N N . LEU A 1 89 ? 16.236 -12.955 -19.790 1.00 87.19 89 LEU A N 1
ATOM 702 C CA . LEU A 1 89 ? 16.859 -14.282 -19.699 1.00 87.19 89 LEU A CA 1
ATOM 703 C C . LEU A 1 89 ? 16.429 -15.206 -20.846 1.00 87.19 89 LEU A C 1
ATOM 705 O O . LEU A 1 89 ? 17.277 -15.855 -21.449 1.00 87.19 89 LEU A O 1
ATOM 709 N N . VAL A 1 90 ? 15.132 -15.239 -21.171 1.00 83.12 90 VAL A N 1
ATOM 710 C CA . VAL A 1 90 ? 14.600 -16.049 -22.281 1.00 83.12 90 VAL A CA 1
ATOM 711 C C . VAL A 1 90 ? 15.096 -15.528 -23.631 1.00 83.12 90 VAL A C 1
ATOM 713 O O . VAL A 1 90 ? 15.470 -16.318 -24.493 1.00 83.12 90 VAL A O 1
ATOM 716 N N . ALA A 1 91 ? 15.161 -14.207 -23.816 1.00 75.69 91 ALA A N 1
ATOM 717 C CA . ALA A 1 91 ? 15.705 -13.612 -25.035 1.00 75.69 91 ALA A CA 1
ATOM 718 C C . ALA A 1 91 ? 17.195 -13.944 -25.234 1.00 75.69 91 ALA A C 1
ATOM 720 O O . ALA A 1 91 ? 17.608 -14.178 -26.368 1.00 75.69 91 ALA A O 1
ATOM 721 N N . GLY A 1 92 ? 17.969 -14.028 -24.144 1.00 62.97 92 GLY A N 1
ATOM 722 C CA . GLY A 1 92 ? 19.367 -14.475 -24.148 1.00 62.97 92 GLY A CA 1
ATOM 723 C C . GLY A 1 92 ? 19.568 -15.997 -24.226 1.00 62.97 92 GLY A C 1
ATOM 724 O O . GLY A 1 92 ? 20.706 -16.452 -24.211 1.00 62.97 92 GLY A O 1
ATOM 725 N N . GLN A 1 93 ? 18.489 -16.787 -24.283 1.00 54.94 93 GLN A N 1
ATOM 726 C CA . GLN A 1 93 ? 18.510 -18.248 -24.443 1.00 54.94 93 GLN A CA 1
ATOM 727 C C . GLN A 1 93 ? 18.083 -18.714 -25.843 1.00 54.94 93 GLN A C 1
ATOM 729 O O . GLN A 1 93 ? 17.980 -19.922 -26.064 1.00 54.94 93 GLN A O 1
ATOM 734 N N . ASN A 1 94 ? 17.847 -17.802 -26.796 1.00 47.84 94 ASN A N 1
ATOM 735 C CA . ASN A 1 94 ? 17.638 -18.214 -28.183 1.00 47.84 94 ASN A CA 1
ATOM 736 C C . ASN A 1 94 ? 18.923 -18.900 -28.696 1.00 47.84 94 ASN A C 1
ATOM 738 O O . ASN A 1 94 ? 19.981 -18.272 -28.692 1.00 47.84 94 ASN A O 1
ATOM 742 N N . PRO A 1 95 ? 18.861 -20.170 -29.136 1.00 48.41 95 PRO A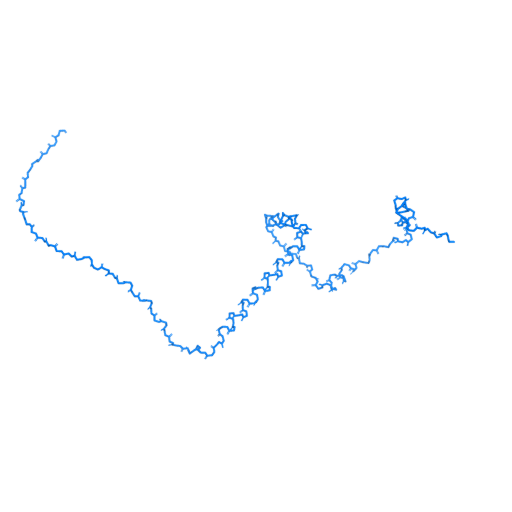 N 1
ATOM 743 C CA . PRO A 1 95 ? 20.029 -20.968 -29.523 1.00 48.41 95 PRO A CA 1
ATOM 744 C C . PRO A 1 95 ? 20.687 -20.533 -30.848 1.00 48.41 95 PRO A C 1
ATOM 746 O O . PRO A 1 95 ? 21.512 -21.271 -31.381 1.00 48.41 95 PRO A O 1
ATOM 749 N N . ASP A 1 96 ? 20.350 -19.349 -31.363 1.00 49.16 96 ASP A N 1
ATOM 750 C CA . ASP A 1 96 ? 20.915 -18.782 -32.591 1.00 49.16 96 ASP A CA 1
ATOM 751 C C . ASP A 1 96 ? 22.115 -17.847 -32.328 1.00 49.16 96 ASP A C 1
ATOM 753 O O . ASP A 1 96 ? 22.730 -17.361 -33.279 1.00 49.16 96 ASP A O 1
ATOM 757 N N . ASP A 1 97 ? 22.497 -17.614 -31.064 1.00 49.12 97 ASP A N 1
ATOM 758 C CA . ASP A 1 97 ? 23.763 -16.950 -30.727 1.00 49.12 97 ASP A CA 1
ATOM 759 C C . ASP A 1 97 ? 24.944 -17.926 -30.904 1.00 49.12 97 ASP A C 1
ATOM 761 O O . ASP A 1 97 ? 25.519 -18.465 -29.956 1.00 49.12 97 ASP A O 1
ATOM 765 N N . GLU A 1 98 ? 25.319 -18.148 -32.166 1.00 44.59 98 GLU A N 1
ATOM 766 C CA . GLU A 1 98 ? 26.663 -18.594 -32.541 1.00 44.59 98 GLU A CA 1
ATOM 767 C C . GLU A 1 98 ? 27.706 -17.659 -31.889 1.00 44.59 98 GLU A C 1
ATOM 769 O O . GLU A 1 98 ? 27.707 -16.446 -32.143 1.00 44.59 98 GLU A O 1
ATOM 774 N N . PRO A 1 99 ? 28.639 -18.173 -31.067 1.00 46.62 99 PRO A N 1
ATOM 775 C CA . PRO A 1 99 ? 29.664 -17.345 -30.459 1.00 46.62 99 PRO A CA 1
ATOM 776 C C . PRO A 1 99 ? 30.720 -16.991 -31.513 1.00 46.62 99 PRO A C 1
ATOM 778 O O . PRO A 1 99 ? 31.681 -17.733 -31.702 1.00 46.62 99 PRO A O 1
ATOM 781 N N . GLY A 1 100 ? 30.588 -15.838 -32.182 1.00 50.28 100 GLY A N 1
ATOM 782 C CA . GLY A 1 100 ? 31.738 -15.245 -32.881 1.00 50.28 100 GLY A CA 1
ATOM 783 C C . GLY A 1 100 ? 31.537 -14.464 -34.179 1.00 50.28 100 GLY A C 1
ATOM 784 O O . GLY A 1 100 ? 32.523 -14.301 -34.897 1.00 50.28 100 GLY A O 1
ATOM 785 N N . ALA A 1 101 ? 30.358 -13.935 -34.511 1.00 47.38 101 ALA A N 1
ATOM 786 C CA . ALA A 1 101 ? 30.256 -13.001 -35.639 1.00 47.38 101 ALA A CA 1
ATOM 787 C C . ALA A 1 101 ? 30.366 -11.537 -35.155 1.00 47.38 101 ALA A C 1
ATOM 789 O O . ALA A 1 101 ? 29.498 -11.071 -34.415 1.00 47.38 101 ALA A O 1
ATOM 790 N N . PRO A 1 102 ? 31.409 -10.774 -35.542 1.00 45.16 102 PRO A N 1
ATOM 791 C CA . PRO A 1 102 ? 31.523 -9.376 -35.156 1.00 45.16 102 PRO A CA 1
ATOM 792 C C . PRO A 1 102 ? 30.430 -8.561 -35.853 1.00 45.16 102 PRO A C 1
ATOM 794 O O . PRO A 1 102 ? 30.322 -8.560 -37.081 1.00 45.16 102 PRO A O 1
ATOM 797 N N . VAL A 1 103 ? 29.639 -7.841 -35.057 1.00 58.44 103 VAL A N 1
ATOM 798 C CA . VAL A 1 103 ? 28.677 -6.841 -35.535 1.00 58.44 103 VAL A CA 1
ATOM 799 C C . VAL A 1 103 ? 29.410 -5.880 -36.485 1.00 58.44 103 VAL A C 1
ATOM 801 O O . VAL A 1 103 ? 30.410 -5.280 -36.073 1.00 58.44 103 VAL A O 1
ATOM 804 N N . PRO A 1 104 ? 28.978 -5.721 -37.751 1.00 55.56 104 PRO A N 1
ATOM 805 C CA . PRO A 1 104 ? 29.647 -4.807 -38.663 1.00 55.56 104 PRO A CA 1
ATOM 806 C C . PRO A 1 104 ? 29.507 -3.369 -38.142 1.00 55.56 104 PRO A C 1
ATOM 808 O O . PRO A 1 104 ? 28.427 -2.982 -37.682 1.00 55.56 104 PRO A O 1
ATOM 811 N N . PRO A 1 105 ? 30.578 -2.555 -38.196 1.00 55.88 105 PRO A N 1
ATOM 812 C CA . PRO A 1 105 ? 30.516 -1.183 -37.717 1.00 55.88 105 PRO A CA 1
ATOM 813 C C . PRO A 1 105 ? 29.496 -0.371 -38.534 1.00 55.88 105 PRO A C 1
ATOM 815 O O . PRO A 1 105 ? 29.315 -0.626 -39.730 1.00 55.88 105 PRO A O 1
ATOM 818 N N . PRO A 1 106 ? 28.835 0.625 -37.912 1.00 54.06 106 PRO A N 1
ATOM 819 C CA . PRO A 1 106 ? 27.831 1.438 -38.586 1.00 54.06 106 PRO A CA 1
ATOM 820 C C . PRO A 1 106 ? 28.431 2.165 -39.803 1.00 54.06 106 PRO A C 1
ATOM 822 O O . PRO A 1 106 ? 29.602 2.562 -39.775 1.00 54.06 106 PRO A O 1
ATOM 825 N N . PRO A 1 107 ? 27.649 2.362 -40.882 1.00 49.84 107 PRO A N 1
ATOM 826 C CA . PRO A 1 107 ? 28.159 2.925 -42.124 1.00 49.84 107 PRO A CA 1
ATOM 827 C C . PRO A 1 107 ? 28.667 4.353 -41.907 1.00 49.84 107 PRO A C 1
ATOM 829 O O . PRO A 1 107 ? 27.942 5.235 -41.443 1.00 49.84 107 PRO A O 1
ATOM 832 N N . ALA A 1 108 ? 29.933 4.578 -42.264 1.00 50.25 108 ALA A N 1
ATOM 833 C CA . ALA A 1 108 ? 30.596 5.868 -42.157 1.00 50.25 108 ALA A CA 1
ATOM 834 C C . ALA A 1 108 ? 29.808 6.954 -42.907 1.00 50.25 108 ALA A C 1
ATOM 836 O O . ALA A 1 108 ? 29.608 6.877 -44.124 1.00 50.25 108 ALA A O 1
ATOM 837 N N . ALA A 1 109 ? 29.388 7.992 -42.180 1.00 51.12 109 ALA A N 1
ATOM 838 C CA . ALA A 1 109 ? 28.774 9.177 -42.757 1.00 51.12 109 ALA A CA 1
ATOM 839 C C . ALA A 1 109 ? 29.700 9.765 -43.837 1.00 51.12 109 ALA A C 1
ATOM 841 O O . ALA A 1 109 ? 30.850 10.128 -43.572 1.00 51.12 109 ALA A O 1
ATOM 842 N N . LYS A 1 110 ? 29.202 9.842 -45.076 1.00 49.34 110 LYS A N 1
ATOM 843 C CA . LYS A 1 110 ? 29.936 10.396 -46.218 1.00 49.34 110 LYS A CA 1
ATOM 844 C C . LYS A 1 110 ? 30.279 11.862 -45.931 1.00 49.34 110 LYS A C 1
ATOM 846 O O . LYS A 1 110 ? 29.416 12.732 -45.993 1.00 49.34 110 LYS A O 1
ATOM 851 N N . ARG A 1 111 ? 31.552 12.148 -45.635 1.00 50.00 111 ARG A N 1
ATOM 852 C CA . ARG A 1 111 ? 32.079 13.521 -45.583 1.00 50.00 111 ARG A CA 1
ATOM 853 C C . ARG A 1 111 ? 31.984 14.123 -46.984 1.00 50.00 111 ARG A C 1
ATOM 855 O O . ARG A 1 111 ? 32.751 13.751 -47.870 1.00 50.00 111 ARG A O 1
ATOM 862 N N . VAL A 1 112 ? 31.049 15.050 -47.172 1.00 50.41 112 VAL A N 1
ATOM 863 C CA . VAL A 1 112 ? 30.965 15.889 -48.371 1.00 50.41 112 VAL A CA 1
ATOM 864 C C . VAL A 1 112 ? 32.248 16.717 -48.454 1.00 50.41 112 VAL A C 1
ATOM 866 O O . VAL A 1 112 ? 32.516 17.562 -47.600 1.00 50.41 112 VAL A O 1
ATOM 869 N N . ARG A 1 113 ? 33.077 16.440 -49.464 1.00 44.12 113 ARG A N 1
ATOM 870 C CA . ARG A 1 113 ? 34.196 17.306 -49.839 1.00 44.12 113 ARG A CA 1
ATOM 871 C C . ARG A 1 113 ? 33.594 18.526 -50.531 1.00 44.12 113 ARG A C 1
ATOM 873 O O . ARG A 1 113 ? 32.965 18.380 -51.569 1.00 44.12 113 ARG A O 1
ATOM 880 N N . LYS A 1 114 ? 33.737 19.709 -49.933 1.00 46.28 114 LYS A N 1
ATOM 881 C CA . LYS A 1 114 ? 33.428 20.971 -50.610 1.00 46.28 114 LYS A CA 1
ATOM 882 C C . LYS A 1 114 ? 34.628 21.320 -51.484 1.00 46.28 114 LYS A C 1
ATOM 884 O O . LYS A 1 114 ? 35.712 21.571 -50.960 1.00 46.28 114 LYS A O 1
ATOM 889 N N . ASP A 1 115 ? 34.419 21.253 -52.791 1.00 42.84 115 ASP A N 1
ATOM 890 C CA . ASP A 1 115 ? 35.428 21.493 -53.814 1.00 42.84 115 ASP A CA 1
ATOM 891 C C . ASP A 1 115 ? 36.084 22.872 -53.691 1.00 42.84 115 ASP A C 1
ATOM 893 O O . ASP A 1 115 ? 35.446 23.885 -53.395 1.00 42.84 115 ASP A O 1
ATOM 897 N N . ALA A 1 116 ? 37.392 22.877 -53.935 1.00 45.56 116 ALA A N 1
ATOM 898 C CA . ALA A 1 116 ? 38.242 24.046 -54.048 1.00 45.56 116 ALA A CA 1
ATOM 899 C C . ALA A 1 116 ? 38.601 24.276 -55.521 1.00 45.56 116 ALA A C 1
ATOM 901 O O . ALA A 1 116 ? 39.035 23.336 -56.179 1.00 45.56 116 ALA A O 1
ATOM 902 N N . ALA A 1 117 ? 38.512 25.523 -55.997 1.00 51.47 117 ALA A N 1
ATOM 903 C CA . ALA A 1 117 ? 39.291 26.067 -57.121 1.00 51.47 117 ALA A CA 1
ATOM 904 C C . ALA A 1 117 ? 39.068 27.596 -57.246 1.00 51.47 117 ALA A C 1
ATOM 906 O O . ALA A 1 117 ? 38.025 28.082 -56.814 1.00 51.47 117 ALA A O 1
ATOM 907 N N . PRO A 1 118 ? 39.941 28.357 -57.939 1.00 51.09 118 PRO A N 1
ATOM 908 C CA . PRO A 1 118 ? 41.399 28.372 -57.816 1.00 51.09 118 PRO A CA 1
ATOM 909 C C . PRO A 1 118 ? 41.973 29.809 -57.677 1.00 51.09 118 PRO A C 1
ATOM 911 O O . PRO A 1 118 ? 41.277 30.815 -57.778 1.00 51.09 118 PRO A O 1
ATOM 914 N N . ARG A 1 119 ? 43.287 29.893 -57.432 1.00 46.66 119 ARG A N 1
ATOM 915 C CA . ARG A 1 119 ? 44.091 31.124 -57.311 1.00 46.66 119 ARG A CA 1
ATOM 916 C C . ARG A 1 119 ? 44.416 31.777 -58.6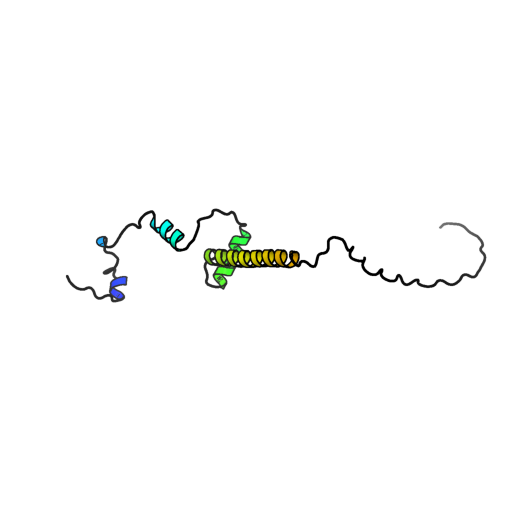65 1.00 46.66 119 ARG A C 1
ATOM 918 O O . ARG A 1 119 ? 44.889 31.088 -59.559 1.00 46.66 119 ARG A O 1
ATOM 925 N N . ALA A 1 120 ? 44.374 33.108 -58.709 1.00 43.78 120 ALA A N 1
ATOM 926 C CA . ALA A 1 120 ? 45.260 34.021 -59.457 1.00 43.78 120 ALA A CA 1
ATOM 927 C C . ALA A 1 120 ? 44.949 35.444 -58.940 1.00 43.78 120 ALA A C 1
ATOM 929 O O . ALA A 1 120 ? 43.795 35.727 -58.663 1.00 43.78 120 ALA A O 1
ATOM 930 N N . GLY A 1 121 ? 45.827 36.415 -58.717 1.00 39.66 121 GLY A N 1
ATOM 931 C CA . GLY A 1 121 ? 47.250 36.648 -58.921 1.00 39.66 121 GLY A CA 1
ATOM 932 C C . GLY A 1 121 ? 47.428 38.168 -58.726 1.00 39.66 121 GLY A C 1
ATOM 933 O O . GLY A 1 121 ? 46.555 38.929 -59.127 1.00 39.66 121 GLY A O 1
ATOM 934 N N . GLY A 1 122 ? 48.496 38.640 -58.075 1.00 39.91 122 GLY A N 1
ATOM 935 C CA . GLY A 1 122 ? 48.726 40.089 -57.945 1.00 39.91 122 GLY A CA 1
ATOM 936 C C . GLY A 1 122 ? 49.737 40.475 -56.869 1.00 39.91 122 GLY A C 1
ATOM 937 O O . GLY A 1 122 ? 49.553 40.179 -55.696 1.00 39.91 122 GLY A O 1
ATOM 938 N N . ARG A 1 123 ? 50.832 41.106 -57.293 1.00 41.28 123 ARG A N 1
ATOM 939 C CA . ARG A 1 123 ? 52.031 41.481 -56.525 1.00 41.28 123 ARG A CA 1
ATOM 940 C C . ARG A 1 123 ? 51.787 42.569 -55.457 1.00 41.28 123 ARG A C 1
ATOM 942 O O . ARG A 1 123 ? 51.047 43.515 -55.684 1.00 41.28 123 ARG A O 1
ATOM 949 N N . LYS A 1 124 ? 52.534 42.463 -54.348 1.00 45.16 124 LYS A N 1
ATOM 950 C CA . LYS A 1 124 ? 52.946 43.531 -53.393 1.00 45.16 124 LYS A CA 1
ATOM 951 C C . LYS A 1 124 ? 53.752 44.647 -54.120 1.00 45.16 124 LYS A C 1
ATOM 953 O O . LYS A 1 124 ? 54.310 44.297 -55.162 1.00 45.16 124 LYS A O 1
ATOM 958 N N . PRO A 1 125 ? 53.946 45.898 -53.603 1.00 48.31 125 PRO A N 1
ATOM 959 C CA . PRO A 1 125 ? 54.551 46.121 -52.271 1.00 48.31 125 PRO A CA 1
ATOM 960 C C . PRO A 1 125 ? 54.311 47.454 -51.494 1.00 48.31 125 PRO A C 1
ATOM 962 O O . PRO A 1 125 ? 53.913 48.468 -52.037 1.00 48.31 125 PRO A O 1
ATOM 965 N N . GLN A 1 126 ? 54.664 47.377 -50.197 1.00 41.59 126 GLN A N 1
ATOM 966 C CA . GLN A 1 126 ? 55.347 48.343 -49.296 1.00 41.59 126 GLN A CA 1
ATOM 967 C C . GLN A 1 126 ? 54.862 49.787 -49.016 1.00 41.59 126 GLN A C 1
ATOM 969 O O . GLN A 1 126 ? 54.696 50.602 -49.910 1.00 41.59 126 GLN A O 1
ATOM 974 N N . GLY A 1 127 ? 54.938 50.122 -47.710 1.00 40.34 127 GLY A N 1
ATOM 975 C CA . GLY A 1 127 ? 55.151 51.467 -47.133 1.00 40.34 127 GLY A CA 1
ATOM 976 C C . GLY A 1 127 ? 53.859 52.156 -46.661 1.00 40.34 127 GLY A C 1
ATOM 977 O O . GLY A 1 127 ? 52.840 51.984 -47.299 1.00 40.34 127 GLY A O 1
ATOM 978 N N . VAL A 1 128 ? 53.757 52.935 -45.575 1.00 50.56 128 VAL A N 1
ATOM 979 C CA . VAL A 1 128 ? 54.719 53.614 -44.691 1.00 50.56 128 VAL A CA 1
ATOM 980 C C . VAL A 1 128 ? 54.001 53.993 -43.365 1.00 50.56 128 VAL A C 1
ATOM 982 O O . VAL A 1 128 ? 52.865 54.436 -43.381 1.00 50.56 128 VAL A O 1
ATOM 985 N N . LYS A 1 129 ? 54.702 53.787 -42.239 1.00 47.16 129 LYS A N 1
ATOM 986 C CA . LYS A 1 129 ? 54.762 54.500 -40.933 1.00 47.16 129 LYS A CA 1
ATOM 987 C C . LYS A 1 129 ? 53.627 55.425 -40.396 1.00 47.16 129 LYS A C 1
ATOM 989 O O . LYS A 1 129 ? 53.247 56.388 -41.039 1.00 47.16 129 LYS A O 1
ATOM 994 N N . LYS A 1 130 ? 53.457 55.278 -39.063 1.00 44.66 130 LYS A N 1
ATOM 995 C CA . LYS A 1 130 ? 53.396 56.283 -37.960 1.00 44.66 130 LYS A CA 1
ATOM 996 C C . LYS A 1 130 ? 52.088 57.034 -37.617 1.00 44.66 130 LYS A C 1
ATOM 998 O O . LYS A 1 130 ? 51.613 57.855 -38.379 1.00 44.66 130 LYS A O 1
ATOM 1003 N N . ALA A 1 131 ? 51.669 56.800 -36.366 1.00 40.75 131 ALA A N 1
ATOM 1004 C CA . ALA A 1 131 ? 51.432 57.744 -35.259 1.00 40.75 131 ALA A CA 1
ATOM 1005 C C . ALA A 1 131 ? 50.799 59.121 -35.532 1.00 40.75 131 ALA A C 1
ATOM 1007 O O . ALA A 1 131 ? 51.430 59.979 -36.146 1.00 40.75 131 ALA A O 1
ATOM 1008 N N . ALA A 1 132 ? 49.665 59.355 -34.868 1.00 46.25 132 ALA A N 1
ATOM 1009 C CA . ALA A 1 132 ? 49.375 60.543 -34.064 1.00 46.25 132 ALA A CA 1
ATOM 1010 C C . ALA A 1 132 ? 48.406 60.132 -32.945 1.00 46.25 132 ALA A C 1
ATOM 1012 O O . ALA A 1 132 ? 47.523 59.294 -33.243 1.00 46.25 132 ALA A O 1
#

Radius of gyration: 40.13 Å; chains: 1; bounding box: 91×82×90 Å